Protein AF-A0A9D9X1W1-F1 (afdb_monomer_lite)

Structure (mmCIF, N/CA/C/O backbone):
data_AF-A0A9D9X1W1-F1
#
_entry.id   AF-A0A9D9X1W1-F1
#
loop_
_atom_site.group_PDB
_atom_site.id
_atom_site.type_symbol
_atom_site.label_atom_id
_atom_site.label_alt_id
_atom_site.label_comp_id
_atom_site.label_asym_id
_atom_site.label_entity_id
_atom_site.label_seq_id
_atom_site.pdbx_PDB_ins_code
_atom_site.Cartn_x
_atom_site.Cartn_y
_atom_site.Cartn_z
_atom_site.occupancy
_atom_site.B_iso_or_equiv
_atom_site.auth_seq_id
_atom_site.auth_comp_id
_atom_site.auth_asym_id
_atom_site.auth_atom_id
_atom_site.pdbx_PDB_model_num
ATOM 1 N N . MET A 1 1 ? 5.085 -11.242 66.601 1.00 44.78 1 MET A N 1
ATOM 2 C CA . MET A 1 1 ? 6.113 -10.212 66.338 1.00 44.78 1 MET A CA 1
ATOM 3 C C . MET A 1 1 ? 6.264 -10.109 64.831 1.00 44.78 1 MET A C 1
ATOM 5 O O . MET A 1 1 ? 6.722 -11.067 64.231 1.00 44.78 1 MET A O 1
ATOM 9 N N . ASN A 1 2 ? 5.775 -9.027 64.222 1.00 45.16 2 ASN A N 1
ATOM 10 C CA . ASN A 1 2 ? 5.799 -8.824 62.771 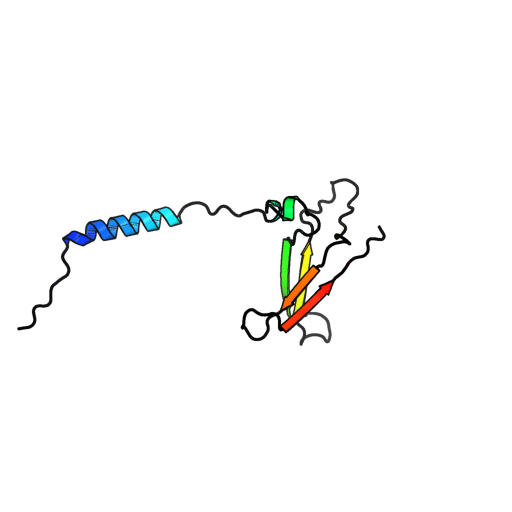1.00 45.16 2 ASN A CA 1
ATOM 11 C C . ASN A 1 2 ? 6.899 -7.804 62.458 1.00 45.16 2 ASN A C 1
ATOM 13 O O . ASN A 1 2 ? 6.727 -6.616 62.716 1.00 45.16 2 ASN A O 1
ATOM 17 N N . THR A 1 3 ? 8.050 -8.257 61.969 1.00 50.34 3 THR A N 1
ATOM 18 C CA . THR A 1 3 ? 9.117 -7.365 61.502 1.00 50.34 3 THR A CA 1
ATOM 19 C C . THR A 1 3 ? 8.843 -6.983 60.056 1.00 50.34 3 THR A C 1
ATOM 21 O O . THR A 1 3 ? 9.159 -7.730 59.134 1.00 50.34 3 THR A O 1
ATOM 24 N N . THR A 1 4 ? 8.246 -5.813 59.855 1.00 56.66 4 THR A N 1
ATOM 25 C CA . THR A 1 4 ? 8.248 -5.119 58.565 1.00 56.66 4 THR A CA 1
ATOM 26 C C . THR A 1 4 ? 9.685 -4.720 58.229 1.00 56.66 4 THR A C 1
ATOM 28 O O . THR A 1 4 ? 10.230 -3.789 58.824 1.00 56.66 4 THR A O 1
ATOM 31 N N . LEU A 1 5 ? 10.320 -5.447 57.307 1.00 59.88 5 LEU A N 1
ATOM 32 C CA . LEU A 1 5 ? 11.611 -5.074 56.733 1.00 59.88 5 LEU A CA 1
ATOM 33 C C . LEU A 1 5 ? 11.406 -3.834 55.855 1.00 59.88 5 LEU A C 1
ATOM 35 O O . LEU A 1 5 ? 10.816 -3.922 54.780 1.00 59.88 5 LEU A O 1
ATOM 39 N N . LEU A 1 6 ? 11.870 -2.672 56.318 1.00 61.56 6 LEU A N 1
ATOM 40 C CA . LEU A 1 6 ? 11.968 -1.490 55.464 1.00 61.56 6 LEU A CA 1
ATOM 41 C C . LEU A 1 6 ? 13.019 -1.768 54.371 1.00 61.56 6 LEU A C 1
ATOM 43 O O . LEU A 1 6 ? 14.106 -2.259 54.697 1.00 61.56 6 LEU A O 1
ATOM 47 N N . PRO A 1 7 ? 12.727 -1.487 53.088 1.00 58.50 7 PRO A N 1
ATOM 48 C CA . PRO A 1 7 ? 13.677 -1.716 52.007 1.00 58.50 7 PRO A CA 1
ATOM 49 C C . PRO A 1 7 ? 14.953 -0.899 52.247 1.00 58.50 7 PRO A C 1
ATOM 51 O O . PRO A 1 7 ? 14.905 0.266 52.636 1.00 58.50 7 PRO A O 1
ATOM 54 N N . SER A 1 8 ? 16.119 -1.519 52.057 1.00 66.62 8 SER A N 1
ATOM 55 C CA . SER A 1 8 ? 17.402 -0.882 52.354 1.00 66.62 8 SER A CA 1
ATOM 56 C C . SER A 1 8 ? 17.643 0.337 51.453 1.00 66.62 8 SER A C 1
ATOM 58 O O . SER A 1 8 ? 17.655 0.199 50.228 1.00 66.62 8 SER A O 1
ATOM 60 N N . ASN A 1 9 ? 17.977 1.495 52.035 1.00 62.88 9 ASN A N 1
ATOM 61 C CA . ASN A 1 9 ? 18.349 2.708 51.284 1.00 62.88 9 ASN A CA 1
ATOM 62 C C . ASN A 1 9 ? 19.602 2.548 50.395 1.00 62.88 9 ASN A C 1
ATOM 64 O O . ASN A 1 9 ? 19.948 3.448 49.636 1.00 62.88 9 ASN A O 1
ATOM 68 N N . ARG A 1 10 ? 20.289 1.401 50.462 1.00 71.00 10 ARG A N 1
ATOM 69 C CA . ARG A 1 10 ? 21.485 1.093 49.666 1.00 71.00 10 ARG A CA 1
ATOM 70 C C . ARG A 1 10 ? 21.192 0.874 48.177 1.00 71.00 10 ARG A C 1
ATOM 72 O O . ARG A 1 10 ? 22.107 0.988 47.372 1.00 71.00 10 ARG A O 1
ATOM 79 N N . LEU A 1 11 ? 19.937 0.590 47.813 1.00 68.75 11 LEU A N 1
ATOM 80 C CA . LEU A 1 11 ? 19.520 0.329 46.426 1.00 68.75 11 LEU A CA 1
ATOM 81 C C . LEU A 1 11 ? 18.983 1.577 45.703 1.00 68.75 11 LEU A C 1
ATOM 83 O O . LEU A 1 11 ? 18.964 1.609 44.475 1.00 68.75 11 LEU A O 1
ATOM 87 N N . LEU A 1 12 ? 18.612 2.628 46.445 1.00 73.88 12 LEU A N 1
ATOM 88 C CA . LEU A 1 12 ? 18.151 3.917 45.906 1.00 73.88 12 LEU A CA 1
ATOM 89 C C . LEU A 1 12 ? 19.090 4.542 44.853 1.00 73.88 12 LEU A C 1
ATOM 91 O O . LEU A 1 12 ? 18.580 4.963 43.815 1.00 73.88 12 LEU A O 1
ATOM 95 N N . PRO A 1 13 ? 20.427 4.592 45.038 1.00 76.06 13 PRO A N 1
ATOM 96 C CA . PRO A 1 13 ? 21.309 5.178 44.026 1.00 76.06 13 PRO A CA 1
ATOM 97 C C . PRO A 1 13 ? 21.390 4.330 42.750 1.00 76.06 13 PRO A C 1
ATOM 99 O O . PRO A 1 13 ? 21.525 4.883 41.663 1.00 76.06 13 PRO A O 1
ATOM 102 N N . VAL A 1 14 ? 21.251 3.003 42.858 1.00 80.12 14 VAL A N 1
ATOM 103 C CA . VAL A 1 14 ? 21.250 2.091 41.702 1.00 80.12 14 VAL A CA 1
ATOM 104 C C . VAL A 1 14 ? 19.968 2.262 40.888 1.00 80.12 14 VAL A C 1
ATOM 106 O O . VAL A 1 14 ? 20.029 2.382 39.669 1.00 80.12 14 VAL A O 1
ATOM 109 N N . ILE A 1 15 ? 18.816 2.346 41.558 1.00 81.38 15 ILE A N 1
ATOM 110 C CA . ILE A 1 15 ? 17.520 2.599 40.909 1.00 81.38 15 ILE A CA 1
ATOM 111 C C . ILE A 1 15 ? 17.514 3.982 40.246 1.00 81.38 15 ILE A C 1
ATOM 113 O O . ILE A 1 15 ? 17.080 4.110 39.103 1.00 81.38 15 ILE A O 1
ATOM 117 N N . GLY A 1 16 ? 18.043 5.003 40.929 1.00 79.75 16 GLY A N 1
ATOM 118 C CA . GLY A 1 16 ? 18.169 6.353 40.380 1.00 79.75 16 GLY A CA 1
ATOM 119 C C . GLY A 1 16 ? 19.063 6.409 39.138 1.00 79.75 16 GLY A C 1
ATOM 120 O O . GLY A 1 16 ? 18.683 7.021 38.142 1.00 79.75 16 GLY A O 1
ATOM 121 N N . ALA A 1 17 ? 20.208 5.721 39.160 1.00 81.00 17 ALA A N 1
ATOM 122 C CA . ALA A 1 17 ? 21.099 5.630 38.006 1.00 81.00 17 ALA A CA 1
ATOM 123 C C . ALA A 1 17 ? 20.431 4.913 36.820 1.00 81.00 17 ALA A C 1
ATOM 125 O O . ALA A 1 17 ? 20.479 5.417 35.702 1.00 81.00 17 ALA A O 1
ATOM 126 N N . LEU A 1 18 ? 19.747 3.788 37.060 1.00 80.38 18 LEU A N 1
ATOM 127 C CA . LEU A 1 18 ? 19.076 3.019 36.007 1.00 80.38 18 LEU A CA 1
ATOM 128 C C . LEU A 1 18 ? 17.927 3.807 35.354 1.00 80.38 18 LEU A C 1
ATOM 130 O O . LEU A 1 18 ? 17.780 3.797 34.131 1.00 80.38 18 LEU A O 1
ATOM 134 N N . ALA A 1 19 ? 17.146 4.527 36.166 1.00 79.38 19 ALA A N 1
ATOM 135 C CA . ALA A 1 19 ? 16.076 5.400 35.693 1.00 79.38 19 ALA A CA 1
ATOM 136 C C . ALA A 1 19 ? 16.620 6.581 34.874 1.00 79.38 19 ALA A C 1
ATOM 138 O O . ALA A 1 19 ? 16.065 6.901 33.824 1.00 79.38 19 ALA A O 1
ATOM 139 N N . ALA A 1 20 ? 17.733 7.189 35.303 1.00 79.44 20 ALA A N 1
ATOM 140 C CA . ALA A 1 20 ? 18.393 8.253 34.551 1.00 79.44 20 ALA A CA 1
ATOM 141 C C . ALA A 1 20 ? 18.924 7.746 33.200 1.00 79.44 20 ALA A C 1
ATOM 143 O O . ALA A 1 20 ? 18.681 8.377 32.176 1.00 79.44 20 ALA A O 1
ATOM 144 N N . THR A 1 21 ? 19.579 6.580 33.161 1.00 76.50 21 THR A N 1
ATOM 145 C CA . THR A 1 21 ? 20.077 5.989 31.908 1.00 76.50 21 THR A CA 1
ATOM 146 C C . THR A 1 21 ? 18.944 5.645 30.938 1.00 76.50 21 THR A C 1
ATOM 148 O O . THR A 1 21 ? 19.054 5.954 29.753 1.00 76.50 21 THR A O 1
ATOM 151 N N . CYS A 1 22 ? 17.833 5.074 31.421 1.00 75.12 22 CYS A N 1
ATOM 152 C CA . CYS A 1 22 ? 16.659 4.818 30.579 1.00 75.12 22 CYS A CA 1
ATOM 153 C C . CYS A 1 22 ? 16.023 6.122 30.076 1.00 75.12 22 CYS A C 1
ATOM 155 O O . CYS A 1 22 ? 15.672 6.217 28.905 1.00 75.12 22 CYS A O 1
ATOM 157 N N . GLY A 1 23 ? 15.927 7.145 30.933 1.00 74.25 23 GLY A N 1
ATOM 158 C CA . GLY A 1 23 ? 15.408 8.459 30.556 1.00 74.25 23 GLY A CA 1
ATOM 159 C C . GLY A 1 23 ? 16.242 9.145 29.471 1.00 74.25 23 GLY A C 1
ATOM 160 O O . GLY A 1 23 ? 15.674 9.704 28.538 1.00 74.25 23 GLY A O 1
ATOM 161 N N . LEU A 1 24 ? 17.576 9.055 29.545 1.00 73.75 24 LEU A N 1
ATOM 162 C CA . LEU A 1 24 ? 18.483 9.591 28.521 1.00 73.75 24 LEU A CA 1
ATOM 163 C C . LEU A 1 24 ? 18.415 8.820 27.191 1.00 73.75 24 LEU A C 1
ATOM 165 O O . LEU A 1 24 ? 18.539 9.436 26.134 1.00 73.75 24 LEU A O 1
ATOM 169 N N . ALA A 1 25 ? 18.182 7.505 27.217 1.00 68.75 25 ALA A N 1
ATOM 170 C CA . ALA A 1 25 ? 18.034 6.701 25.999 1.00 68.75 25 ALA A CA 1
ATOM 171 C C . ALA A 1 25 ? 16.776 7.072 25.187 1.00 68.75 25 ALA A C 1
ATOM 173 O O . ALA A 1 25 ? 16.778 6.958 23.963 1.00 68.75 25 ALA A O 1
ATOM 174 N N . CYS A 1 26 ? 15.730 7.581 25.845 1.00 68.56 26 CYS A N 1
ATOM 175 C CA . CYS A 1 26 ? 14.494 8.027 25.197 1.00 68.56 26 CYS A CA 1
ATOM 176 C C . CYS A 1 26 ? 14.607 9.382 24.469 1.00 68.56 26 CYS A C 1
ATOM 178 O O . CYS A 1 26 ? 13.647 9.790 23.821 1.00 68.56 26 CYS A O 1
ATOM 180 N N . VAL A 1 27 ? 15.738 10.094 24.578 1.00 72.75 27 VAL A N 1
ATOM 181 C CA . VAL A 1 27 ? 15.956 11.410 23.933 1.00 72.75 27 VAL A CA 1
ATOM 182 C C . VAL A 1 27 ? 16.736 11.286 22.615 1.00 72.75 27 VAL A C 1
ATOM 184 O O . VAL A 1 27 ? 17.027 12.288 21.963 1.00 72.75 27 VAL A O 1
ATOM 187 N N . LEU A 1 28 ? 17.097 10.068 22.198 1.00 79.00 28 LEU A N 1
ATOM 188 C CA . LEU A 1 28 ? 17.738 9.868 20.902 1.00 79.00 28 LEU A CA 1
ATOM 189 C C . LEU A 1 28 ? 16.759 10.242 19.774 1.00 79.00 28 LEU A C 1
ATOM 191 O O . LEU A 1 28 ? 15.584 9.874 19.845 1.00 79.00 28 LEU A O 1
ATOM 195 N N . PRO A 1 29 ? 17.212 10.963 18.731 1.00 78.25 29 PRO A N 1
ATOM 196 C CA . PRO A 1 29 ? 16.365 11.260 17.587 1.00 78.25 29 PRO A CA 1
ATOM 197 C C . PRO A 1 29 ? 15.881 9.950 16.960 1.00 78.25 29 PRO A C 1
ATOM 199 O O . PRO A 1 29 ? 16.673 9.057 16.654 1.00 78.25 29 PRO A O 1
ATOM 202 N N . ALA A 1 30 ? 14.569 9.833 16.768 1.00 74.44 30 ALA A N 1
ATOM 203 C CA . ALA A 1 30 ? 14.004 8.733 16.007 1.00 74.44 30 ALA A CA 1
ATOM 204 C C . ALA A 1 30 ? 14.406 8.904 14.536 1.00 74.44 30 ALA A C 1
ATOM 206 O O . ALA A 1 30 ? 14.053 9.895 13.896 1.00 74.44 30 ALA A O 1
ATOM 207 N N . HIS A 1 31 ? 15.149 7.942 13.993 1.00 72.44 31 HIS A N 1
ATOM 208 C CA . HIS A 1 31 ? 15.373 7.862 12.556 1.00 72.44 31 HIS A CA 1
ATOM 209 C C . HIS A 1 31 ? 14.103 7.310 11.906 1.00 72.44 31 HIS A C 1
ATOM 211 O O . HIS A 1 31 ? 13.766 6.141 12.084 1.00 72.44 31 HIS A O 1
ATOM 217 N N . ALA A 1 32 ? 13.380 8.155 11.173 1.00 66.88 32 ALA A N 1
ATOM 218 C CA . ALA A 1 32 ? 12.316 7.686 10.299 1.00 66.88 32 ALA A CA 1
ATOM 219 C C . ALA A 1 32 ? 12.952 6.956 9.107 1.00 66.88 32 ALA A C 1
ATOM 221 O O . ALA A 1 32 ? 13.858 7.486 8.463 1.00 66.88 32 ALA A O 1
ATOM 222 N N . SER A 1 33 ? 12.503 5.733 8.832 1.00 65.31 33 SER A N 1
ATOM 223 C CA . SER A 1 33 ? 12.903 5.001 7.631 1.00 65.31 33 SER A CA 1
ATOM 224 C C . SER A 1 33 ? 12.098 5.515 6.438 1.00 65.31 33 SER A C 1
ATOM 226 O O . SER A 1 33 ? 10.884 5.690 6.536 1.00 65.31 33 SER A O 1
ATOM 228 N N . SER A 1 34 ? 12.769 5.757 5.314 1.00 67.56 34 SER A N 1
ATOM 229 C CA . SER A 1 34 ? 12.096 5.988 4.038 1.00 67.56 34 SER A CA 1
ATOM 230 C C . SER A 1 34 ? 11.616 4.648 3.484 1.00 67.56 34 SER A C 1
ATOM 232 O O . SER A 1 34 ? 12.423 3.740 3.287 1.00 67.56 34 SER A O 1
ATOM 234 N N . HIS A 1 35 ? 10.318 4.508 3.200 1.00 71.25 35 HIS A N 1
ATOM 235 C CA . HIS A 1 35 ? 9.770 3.257 2.656 1.00 71.25 35 HIS A CA 1
ATOM 236 C C . HIS A 1 35 ? 10.391 2.893 1.293 1.00 71.25 35 HIS A C 1
ATOM 238 O O . HIS A 1 35 ? 10.646 1.722 1.008 1.00 71.25 35 HIS A O 1
ATOM 244 N N . ARG A 1 36 ? 10.785 3.908 0.512 1.00 66.88 36 ARG A N 1
ATOM 245 C CA . ARG A 1 36 ? 11.509 3.745 -0.756 1.00 66.88 36 ARG A CA 1
ATOM 246 C C . ARG A 1 36 ? 12.867 3.054 -0.594 1.00 66.88 36 ARG A C 1
ATOM 248 O O . ARG A 1 36 ? 13.365 2.445 -1.537 1.00 66.88 36 ARG A O 1
ATOM 255 N N . GLU A 1 37 ? 13.480 3.158 0.583 1.00 64.88 37 GLU A N 1
ATOM 256 C CA . GLU A 1 37 ? 14.790 2.573 0.888 1.00 64.88 37 GLU A CA 1
ATOM 257 C C . GLU A 1 37 ? 14.686 1.141 1.431 1.00 64.88 37 GLU A C 1
ATOM 259 O O . GLU A 1 37 ? 15.709 0.501 1.686 1.00 64.88 37 GLU A O 1
ATOM 264 N N . ALA A 1 38 ? 13.470 0.596 1.571 1.00 74.56 38 ALA A N 1
ATOM 265 C CA . ALA A 1 38 ? 13.288 -0.796 1.950 1.00 74.56 38 ALA A CA 1
ATOM 266 C C . ALA A 1 38 ? 13.945 -1.720 0.900 1.00 74.56 38 ALA A C 1
ATOM 268 O O . ALA A 1 38 ? 13.668 -1.586 -0.298 1.00 74.56 38 ALA A O 1
ATOM 269 N N . PRO A 1 39 ? 14.773 -2.706 1.304 1.00 78.62 39 PRO A N 1
ATOM 270 C CA . PRO A 1 39 ? 15.544 -3.527 0.366 1.00 78.62 39 PRO A CA 1
ATOM 271 C C . PRO A 1 39 ? 14.716 -4.208 -0.736 1.00 78.62 39 PRO A C 1
ATOM 273 O O . PRO A 1 39 ? 15.185 -4.329 -1.861 1.00 78.62 39 PRO A O 1
ATOM 276 N N . SER A 1 40 ? 13.469 -4.602 -0.456 1.00 80.19 40 SER A N 1
ATOM 277 C CA . SER A 1 40 ? 12.576 -5.188 -1.471 1.00 80.19 40 SER A CA 1
ATOM 278 C C . SER A 1 40 ? 12.052 -4.140 -2.467 1.00 80.19 40 SER A C 1
ATOM 280 O O . SER A 1 40 ? 12.106 -4.337 -3.685 1.00 80.19 40 SER A O 1
ATOM 282 N N . ILE A 1 41 ? 11.624 -2.981 -1.955 1.00 86.94 41 ILE A N 1
ATOM 283 C CA . ILE A 1 41 ? 11.031 -1.886 -2.736 1.00 86.94 41 ILE A CA 1
ATOM 284 C C . ILE A 1 41 ? 12.073 -1.191 -3.617 1.00 86.94 41 ILE A C 1
ATOM 286 O O . ILE A 1 41 ? 11.756 -0.811 -4.741 1.00 86.94 41 ILE A O 1
ATOM 290 N N . THR A 1 42 ? 13.339 -1.120 -3.190 1.00 83.00 42 THR A N 1
ATOM 291 C CA . THR A 1 42 ? 14.422 -0.569 -4.032 1.00 83.00 42 THR A CA 1
ATOM 292 C C . THR A 1 42 ? 14.565 -1.301 -5.372 1.00 83.00 42 THR A C 1
ATOM 294 O O . THR A 1 42 ? 14.867 -0.670 -6.384 1.00 83.00 42 THR A O 1
ATOM 297 N N . SER A 1 43 ? 14.297 -2.613 -5.406 1.00 86.25 43 SER A N 1
ATOM 298 C CA . SER A 1 43 ? 14.311 -3.423 -6.635 1.00 86.25 43 SER A CA 1
ATOM 299 C C . SER A 1 43 ? 12.984 -3.415 -7.408 1.00 86.25 43 SER A C 1
ATOM 301 O O . SER A 1 43 ? 12.958 -3.751 -8.591 1.00 86.25 43 SER A O 1
ATOM 303 N N . THR A 1 44 ? 11.888 -3.003 -6.763 1.00 89.31 44 THR A N 1
ATOM 304 C CA . THR A 1 44 ? 10.528 -2.979 -7.328 1.00 89.31 44 THR A CA 1
ATOM 305 C C . THR A 1 44 ? 9.805 -1.657 -7.010 1.00 89.31 44 THR A C 1
ATOM 307 O O . THR A 1 44 ? 8.720 -1.637 -6.433 1.00 89.31 44 THR A O 1
ATOM 310 N N . PRO A 1 45 ? 10.350 -0.497 -7.421 1.00 88.06 45 PRO A N 1
ATOM 311 C CA . PRO A 1 45 ? 9.859 0.808 -6.962 1.00 88.06 45 PRO A CA 1
ATOM 312 C C . PRO A 1 45 ? 8.432 1.143 -7.428 1.00 88.06 45 PRO A C 1
ATOM 314 O O . PRO A 1 45 ? 7.791 2.033 -6.879 1.00 88.06 45 PRO A O 1
ATOM 317 N N . LYS A 1 46 ? 7.906 0.436 -8.438 1.00 89.38 46 LYS A N 1
ATOM 318 C CA . LYS A 1 46 ? 6.525 0.601 -8.924 1.00 89.38 46 LYS A CA 1
ATOM 319 C C . LYS A 1 46 ? 5.458 0.007 -7.995 1.00 89.38 46 LYS A C 1
ATOM 321 O O . LYS A 1 46 ? 4.273 0.268 -8.197 1.00 89.38 46 LYS A O 1
ATOM 326 N N . VAL A 1 47 ? 5.857 -0.796 -7.007 1.00 91.38 47 VAL A N 1
ATOM 327 C CA . VAL A 1 47 ? 4.959 -1.323 -5.965 1.00 91.38 47 VAL A CA 1
ATOM 328 C C . VAL A 1 47 ? 5.185 -0.654 -4.609 1.00 91.38 47 VAL A C 1
ATOM 330 O O . VAL A 1 47 ? 4.686 -1.133 -3.597 1.00 91.38 47 VAL A O 1
ATOM 333 N N . ASP A 1 48 ? 5.917 0.463 -4.584 1.00 90.62 48 ASP A N 1
ATOM 334 C CA . ASP A 1 48 ? 6.099 1.279 -3.386 1.00 90.62 48 ASP A CA 1
ATOM 335 C C . ASP A 1 48 ? 4.752 1.865 -2.938 1.00 90.62 48 ASP A C 1
ATOM 337 O O . ASP A 1 48 ? 4.246 2.791 -3.576 1.00 90.62 48 ASP A O 1
ATOM 341 N N . ALA A 1 49 ? 4.156 1.281 -1.892 1.00 90.00 49 ALA A N 1
ATOM 342 C CA . ALA A 1 49 ? 2.926 1.748 -1.259 1.00 90.00 49 ALA A CA 1
ATOM 343 C C . ALA A 1 49 ? 3.251 2.912 -0.318 1.00 90.00 49 ALA A C 1
ATOM 345 O O . ALA A 1 49 ? 3.870 2.714 0.726 1.00 90.00 49 ALA A O 1
ATOM 346 N N . THR A 1 50 ? 2.854 4.124 -0.692 1.00 87.94 50 THR A N 1
ATOM 347 C CA . THR A 1 50 ? 3.268 5.336 0.026 1.00 87.94 50 THR A CA 1
ATOM 348 C C . THR A 1 50 ? 2.354 5.619 1.203 1.00 87.94 50 THR A C 1
ATOM 350 O O . THR A 1 50 ? 2.825 5.909 2.297 1.00 87.94 50 THR A O 1
ATOM 353 N N . ASP A 1 51 ? 1.044 5.501 0.979 1.00 88.69 51 ASP A N 1
ATOM 354 C CA . ASP A 1 51 ? 0.017 5.866 1.943 1.00 88.69 51 ASP A CA 1
ATOM 355 C C . ASP A 1 51 ? -1.226 5.000 1.755 1.00 88.69 51 ASP A C 1
ATOM 357 O O . ASP A 1 51 ? -1.599 4.633 0.636 1.00 88.69 51 ASP A O 1
ATOM 361 N N . PHE A 1 52 ? -1.911 4.732 2.863 1.00 92.81 52 PHE A N 1
ATOM 362 C CA . PHE A 1 52 ? -3.213 4.086 2.873 1.00 92.81 52 PHE A CA 1
ATOM 363 C C . PHE A 1 52 ? -4.183 4.898 3.728 1.00 92.81 52 PHE A C 1
ATOM 365 O O . PHE A 1 52 ? -3.881 5.240 4.872 1.00 92.81 52 PHE A O 1
ATOM 372 N N . TYR A 1 53 ? -5.358 5.191 3.180 1.00 95.44 53 TYR A N 1
ATOM 373 C CA . TYR A 1 53 ? -6.409 5.943 3.854 1.00 95.44 53 TYR A CA 1
ATOM 374 C C . TYR A 1 53 ? -7.694 5.128 3.918 1.00 95.44 53 TYR A C 1
ATOM 376 O O . TYR A 1 53 ? -8.093 4.478 2.950 1.00 95.44 53 TYR A O 1
ATOM 384 N N . MET A 1 54 ? -8.380 5.241 5.052 1.00 96.56 54 MET A N 1
ATOM 385 C CA . MET A 1 54 ? -9.691 4.652 5.286 1.00 96.56 54 MET A CA 1
ATOM 386 C C . MET A 1 54 ? -10.587 5.682 5.969 1.00 96.56 54 MET A C 1
ATOM 388 O O . MET A 1 54 ? -10.223 6.234 7.006 1.00 96.56 54 MET A O 1
ATOM 392 N N . PHE A 1 55 ? -11.746 5.964 5.382 1.00 97.19 55 PHE A N 1
ATOM 393 C CA . PHE A 1 55 ? -12.670 6.977 5.894 1.00 97.19 55 PHE A CA 1
ATOM 394 C C . PHE A 1 55 ? -14.115 6.678 5.490 1.00 97.19 55 PHE A C 1
ATOM 396 O O . PHE A 1 55 ? -14.363 5.999 4.498 1.00 97.19 55 PHE A O 1
ATOM 403 N N . ASN A 1 56 ? -15.088 7.194 6.242 1.00 97.38 56 ASN A N 1
ATOM 404 C CA . ASN A 1 56 ? -16.501 7.077 5.872 1.00 97.38 56 ASN A CA 1
ATOM 405 C C . ASN A 1 56 ? -16.766 7.828 4.561 1.00 97.38 56 ASN A C 1
ATOM 407 O O . ASN A 1 56 ? -16.265 8.934 4.367 1.00 97.38 56 ASN A O 1
ATOM 411 N N . SER A 1 57 ? -17.563 7.249 3.667 1.00 97.31 57 SER A N 1
ATOM 412 C CA . SER A 1 57 ? -17.817 7.850 2.360 1.00 97.31 57 SER A CA 1
ATOM 413 C C . SER A 1 57 ? -18.616 9.152 2.470 1.00 97.31 57 SER A C 1
ATOM 415 O O . SER A 1 57 ? -19.633 9.230 3.160 1.00 97.31 57 SER A O 1
ATOM 417 N N . TYR A 1 58 ? -18.163 10.164 1.728 1.00 95.88 58 TYR A N 1
ATOM 418 C CA . TYR A 1 58 ? -18.844 11.451 1.556 1.00 95.88 58 TYR A CA 1
ATOM 419 C C . TYR A 1 58 ? -19.659 11.520 0.251 1.00 95.88 58 TYR A C 1
ATOM 421 O O . TYR A 1 58 ? -20.239 12.557 -0.066 1.00 95.88 58 TYR A O 1
ATOM 429 N N . GLU A 1 59 ? -19.691 10.435 -0.530 1.00 96.06 59 GLU A N 1
ATOM 430 C CA . GLU A 1 59 ? -20.430 10.364 -1.791 1.00 96.06 59 GLU A CA 1
ATOM 431 C C . GLU A 1 59 ? -21.950 10.347 -1.530 1.00 96.06 59 GLU A C 1
ATOM 433 O O . GLU A 1 59 ? -22.446 9.645 -0.640 1.00 96.06 59 GLU A O 1
ATOM 438 N N . ALA A 1 60 ? -22.709 11.123 -2.313 1.00 97.38 60 ALA A N 1
ATOM 439 C CA . ALA A 1 60 ? -24.160 11.223 -2.169 1.00 97.38 60 ALA A CA 1
ATOM 440 C C . ALA A 1 60 ? -24.829 9.839 -2.277 1.00 97.38 60 ALA A C 1
ATOM 442 O O . ALA A 1 60 ? -24.610 9.098 -3.231 1.00 97.38 60 ALA A O 1
ATOM 443 N N . GLY A 1 61 ? -25.654 9.485 -1.285 1.00 97.19 61 GLY A N 1
ATOM 444 C CA . GLY A 1 61 ? -26.329 8.183 -1.224 1.00 97.19 61 GLY A CA 1
ATOM 445 C C . GLY A 1 61 ? -25.472 7.021 -0.700 1.00 97.19 61 GLY A C 1
ATOM 446 O O . GLY A 1 61 ? -25.978 5.906 -0.605 1.00 97.19 61 GLY A O 1
ATOM 447 N N . ARG A 1 62 ? -24.209 7.254 -0.305 1.00 97.69 62 ARG A N 1
ATOM 448 C CA . ARG A 1 62 ? -23.290 6.204 0.180 1.00 97.69 62 ARG A CA 1
ATOM 449 C C . ARG A 1 62 ? -22.804 6.398 1.616 1.00 97.69 62 ARG A C 1
ATOM 451 O O . ARG A 1 62 ? -21.760 5.877 1.986 1.00 97.69 62 ARG A O 1
ATOM 458 N N . GLY A 1 63 ? -23.591 7.056 2.466 1.00 97.12 63 GLY A N 1
ATOM 459 C CA . GLY A 1 63 ? -23.219 7.302 3.869 1.00 97.12 63 GLY A CA 1
ATOM 460 C C . GLY A 1 63 ? -22.985 6.044 4.725 1.00 97.12 63 GLY A C 1
ATOM 461 O O . GLY A 1 63 ? -22.388 6.141 5.789 1.00 97.12 63 GLY A O 1
ATOM 462 N N . ALA A 1 64 ? -23.426 4.866 4.271 1.00 97.12 64 ALA A N 1
ATOM 463 C CA . ALA A 1 64 ? -23.190 3.580 4.937 1.00 97.12 64 ALA A CA 1
ATOM 464 C C . ALA A 1 64 ? -21.921 2.843 4.452 1.00 97.12 64 ALA A C 1
ATOM 466 O O . A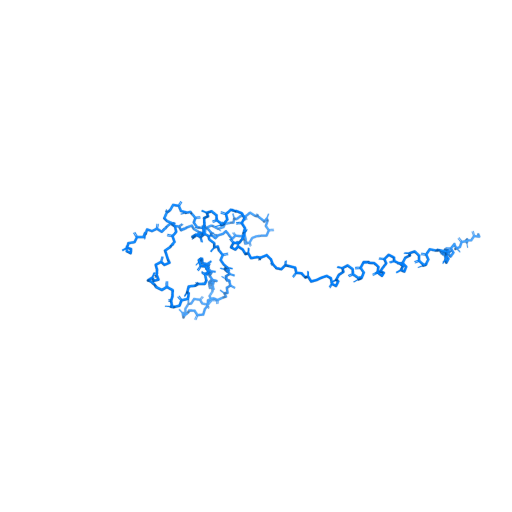LA A 1 64 ? -21.719 1.684 4.804 1.00 97.12 64 ALA A O 1
ATOM 467 N N . TYR A 1 65 ? -21.092 3.473 3.614 1.00 96.88 65 TYR A N 1
ATOM 468 C CA . TYR A 1 65 ? -19.896 2.859 3.033 1.00 96.88 65 TYR A CA 1
ATOM 469 C C . TYR A 1 65 ? -18.619 3.432 3.646 1.00 96.88 65 TYR A C 1
ATOM 471 O O . TYR A 1 65 ? -18.555 4.607 4.010 1.00 96.88 65 TYR A O 1
ATOM 479 N N . VAL A 1 66 ? -17.578 2.605 3.673 1.00 96.12 66 VAL A N 1
ATOM 480 C CA . VAL A 1 66 ? -16.200 3.019 3.941 1.00 96.12 66 VAL A CA 1
ATOM 481 C C . VAL A 1 66 ? -15.462 3.121 2.608 1.00 96.12 66 VAL A C 1
ATOM 483 O O . VAL A 1 66 ? -15.557 2.229 1.765 1.00 96.12 66 VAL A O 1
ATOM 486 N N . SER A 1 67 ? -14.745 4.221 2.418 1.00 96.38 67 SER A N 1
ATOM 487 C CA . SER A 1 67 ? -13.848 4.457 1.295 1.00 96.38 67 SER A CA 1
ATOM 488 C C . SER A 1 67 ? -12.426 4.074 1.687 1.00 96.38 67 SER A C 1
ATOM 490 O O . SER A 1 67 ? -11.933 4.481 2.739 1.00 96.38 67 SER A O 1
ATOM 492 N N . LEU A 1 68 ? -11.778 3.306 0.814 1.00 96.31 68 LEU A N 1
ATOM 493 C CA . LEU A 1 68 ? -10.395 2.857 0.945 1.00 96.31 68 LEU A CA 1
ATOM 494 C C . LEU A 1 68 ? -9.588 3.467 -0.202 1.00 96.31 68 LEU A C 1
ATOM 496 O O . LEU A 1 68 ? -10.034 3.440 -1.351 1.00 96.31 68 LEU A O 1
ATOM 500 N N . MET A 1 69 ? -8.415 4.015 0.098 1.00 95.00 69 MET A N 1
ATOM 501 C CA . MET A 1 69 ? -7.511 4.601 -0.892 1.00 95.00 69 MET A CA 1
ATOM 502 C C . MET A 1 69 ? -6.085 4.143 -0.611 1.00 95.00 69 MET A C 1
ATOM 504 O O . MET A 1 69 ? -5.594 4.320 0.499 1.00 95.00 69 MET A O 1
ATOM 508 N N . ALA A 1 70 ? -5.430 3.577 -1.622 1.00 94.69 70 ALA A N 1
ATOM 509 C CA . ALA A 1 70 ? -4.041 3.141 -1.560 1.00 94.69 70 ALA A CA 1
ATOM 510 C C . ALA A 1 70 ? -3.228 3.902 -2.610 1.00 94.69 70 ALA A C 1
ATOM 512 O O . ALA A 1 70 ? -3.534 3.835 -3.804 1.00 94.69 70 ALA A O 1
ATOM 513 N N . ASN A 1 71 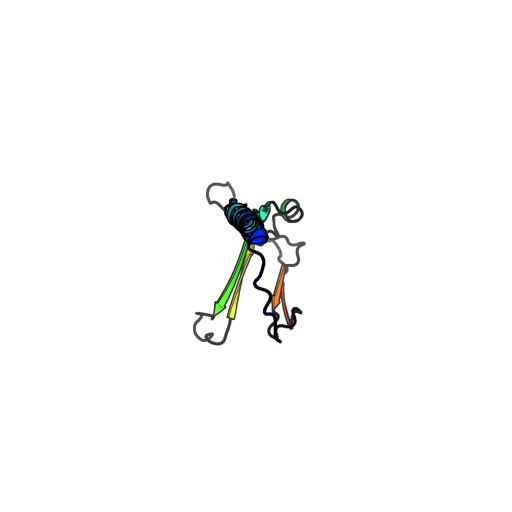? -2.208 4.625 -2.157 1.00 92.00 71 ASN A N 1
ATOM 514 C CA . ASN A 1 71 ? -1.308 5.383 -3.012 1.00 92.00 71 ASN A CA 1
ATOM 515 C C . ASN A 1 71 ? -0.035 4.587 -3.277 1.00 92.00 71 ASN A C 1
ATOM 517 O O . ASN A 1 71 ? 0.525 3.958 -2.379 1.00 92.00 71 ASN A O 1
ATOM 521 N N . TYR A 1 72 ? 0.434 4.657 -4.520 1.00 91.12 72 TYR A N 1
ATOM 522 C CA . TYR A 1 72 ? 1.663 4.018 -4.964 1.00 91.12 72 TYR A CA 1
ATOM 523 C C . TYR A 1 72 ? 2.490 4.992 -5.797 1.00 91.12 72 TYR A C 1
ATOM 525 O O . TYR A 1 72 ? 1.929 5.882 -6.437 1.00 91.12 72 TYR A O 1
ATOM 533 N N . VAL A 1 73 ? 3.804 4.763 -5.855 1.00 88.19 73 VAL A N 1
ATOM 534 C CA . VAL A 1 73 ? 4.769 5.576 -6.619 1.00 88.19 73 VAL A CA 1
ATOM 535 C C . VAL A 1 73 ? 4.862 7.015 -6.072 1.00 88.19 73 VAL A C 1
ATOM 537 O O . VAL A 1 73 ? 4.143 7.904 -6.542 1.00 88.19 73 VAL A O 1
ATOM 540 N N . PRO A 1 74 ? 5.750 7.271 -5.089 1.00 82.31 74 PRO A N 1
ATOM 541 C CA . PRO A 1 74 ? 5.877 8.584 -4.453 1.00 82.31 74 PRO A CA 1
ATOM 542 C C . PRO A 1 74 ? 6.506 9.637 -5.378 1.00 82.31 74 PRO A C 1
ATOM 544 O O . PRO A 1 74 ? 7.153 9.304 -6.369 1.00 82.31 74 PRO A O 1
ATOM 547 N N . LEU A 1 75 ? 6.396 10.913 -4.976 1.00 75.38 75 LEU A N 1
ATOM 548 C CA . LEU A 1 75 ? 7.159 12.055 -5.519 1.00 75.38 75 LEU A CA 1
ATOM 549 C C . LEU A 1 75 ? 7.033 12.250 -7.045 1.00 75.38 75 LEU A C 1
ATOM 551 O O . LEU A 1 75 ? 8.025 12.308 -7.773 1.00 75.38 75 LEU A O 1
ATOM 555 N N . GLN A 1 76 ? 5.797 12.382 -7.528 1.00 74.81 76 GLN A N 1
ATOM 556 C CA . GLN A 1 76 ? 5.473 12.643 -8.937 1.00 74.81 76 GLN A CA 1
ATOM 557 C C .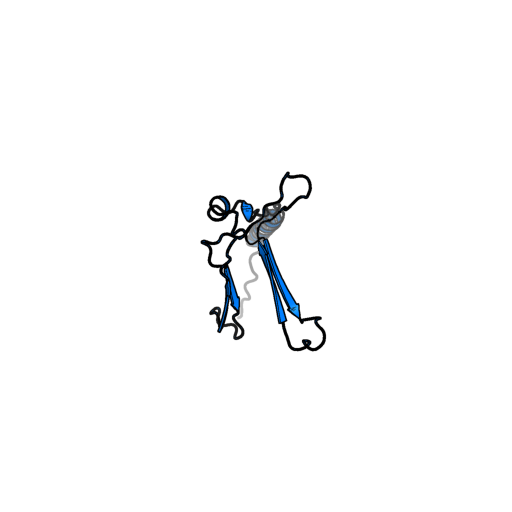 GLN A 1 76 ? 5.550 14.146 -9.278 1.00 74.81 76 GLN A C 1
ATOM 559 O O . GLN A 1 76 ? 4.536 14.782 -9.570 1.00 74.81 76 GLN A O 1
ATOM 564 N N . ASP A 1 77 ? 6.747 14.734 -9.199 1.00 69.62 77 ASP A N 1
ATOM 565 C CA . ASP A 1 77 ? 6.931 16.181 -9.378 1.00 69.62 77 ASP A CA 1
ATOM 566 C C . ASP A 1 77 ? 6.748 16.652 -10.842 1.00 69.62 77 ASP A C 1
ATOM 568 O O . ASP A 1 77 ? 7.302 16.048 -11.764 1.00 69.62 77 ASP A O 1
ATOM 572 N N . PRO A 1 78 ? 6.073 17.797 -11.094 1.00 66.44 78 PRO A N 1
ATOM 573 C CA . PRO A 1 78 ? 5.729 18.248 -12.451 1.00 66.44 78 PRO A CA 1
ATOM 574 C C . PRO A 1 78 ? 6.911 18.561 -13.382 1.00 66.44 78 PRO A C 1
ATOM 576 O O . PRO A 1 78 ? 6.740 18.557 -14.599 1.00 66.44 78 PRO A O 1
ATOM 579 N N . TYR A 1 79 ? 8.092 18.881 -12.840 1.00 67.38 79 TYR A N 1
ATOM 580 C CA . TYR A 1 79 ? 9.253 19.347 -13.617 1.00 67.38 79 TYR A CA 1
ATOM 581 C C . TYR A 1 79 ? 10.124 18.200 -14.181 1.00 67.38 79 TYR A C 1
ATOM 583 O O . TYR A 1 79 ? 11.046 18.447 -14.956 1.00 67.38 79 TYR A O 1
ATOM 591 N N . GLY A 1 80 ? 9.843 16.938 -13.834 1.00 63.34 80 GLY A N 1
ATOM 592 C CA . GLY A 1 80 ? 10.714 15.778 -14.082 1.00 63.34 80 GLY A CA 1
ATOM 593 C C . GLY A 1 80 ? 10.799 15.221 -15.514 1.00 63.34 80 GLY A C 1
ATOM 594 O O . GLY A 1 80 ? 11.242 14.087 -15.684 1.00 63.34 80 GLY A O 1
ATOM 595 N N . GLY A 1 81 ? 10.405 15.963 -16.554 1.00 66.88 81 GLY A N 1
ATOM 596 C CA . GLY A 1 81 ? 10.255 15.389 -17.901 1.00 66.88 81 GLY A CA 1
ATOM 597 C C . GLY A 1 81 ? 9.025 14.476 -17.976 1.00 66.88 81 GLY A C 1
ATOM 598 O O . GLY A 1 81 ? 8.163 14.575 -17.108 1.00 66.88 81 GLY A O 1
ATOM 599 N N . PRO A 1 82 ? 8.834 13.656 -19.023 1.00 59.31 82 PRO A N 1
ATOM 600 C CA . PRO A 1 82 ? 7.503 13.131 -19.281 1.00 59.31 82 PRO A CA 1
ATOM 601 C C . PRO A 1 82 ? 7.055 12.161 -18.168 1.00 59.31 82 PRO A C 1
ATOM 603 O O . PRO A 1 82 ? 7.693 11.146 -17.890 1.00 59.31 82 PRO A O 1
ATOM 606 N N . ASN A 1 83 ? 5.954 12.530 -17.509 1.00 66.94 83 ASN A N 1
ATOM 607 C CA . ASN A 1 83 ? 5.437 11.912 -16.289 1.00 66.94 83 ASN A CA 1
ATOM 608 C C . ASN A 1 83 ? 4.689 10.607 -16.599 1.00 66.94 83 ASN A C 1
ATOM 610 O O . ASN A 1 83 ? 3.464 10.587 -16.698 1.00 66.94 83 ASN A O 1
ATOM 614 N N . TYR A 1 84 ? 5.430 9.511 -16.769 1.00 72.56 84 TYR A N 1
ATOM 615 C CA . TYR A 1 84 ? 4.870 8.177 -17.019 1.00 72.56 84 TYR A CA 1
ATOM 616 C C . TYR A 1 84 ? 4.907 7.297 -15.761 1.00 72.56 84 TYR A C 1
ATOM 618 O O . TYR A 1 84 ? 5.616 6.289 -15.694 1.00 72.56 84 TYR A O 1
ATOM 626 N N . PHE A 1 85 ? 4.120 7.665 -14.751 1.00 80.56 85 PHE A N 1
ATOM 627 C CA . PHE A 1 85 ? 3.990 6.903 -13.506 1.00 80.56 85 PHE A CA 1
ATOM 628 C C . PHE A 1 85 ? 2.927 5.810 -13.657 1.00 80.56 85 PHE A C 1
ATOM 630 O O . PHE A 1 85 ? 1.761 5.981 -13.317 1.00 80.56 85 PHE A O 1
ATOM 637 N N . SER A 1 86 ? 3.333 4.680 -14.234 1.00 87.94 86 SER A N 1
ATOM 638 C CA . SER A 1 86 ? 2.478 3.497 -14.375 1.00 87.94 86 SER A CA 1
ATOM 639 C C . SER A 1 86 ? 2.665 2.519 -13.222 1.00 87.94 86 SER A C 1
ATOM 641 O O . SER A 1 86 ? 3.791 2.294 -12.769 1.00 87.94 86 SER A O 1
ATOM 643 N N . LEU A 1 87 ? 1.571 1.869 -12.826 1.00 91.25 87 LEU A N 1
ATOM 644 C CA . LEU A 1 87 ? 1.617 0.692 -11.961 1.00 91.25 87 LEU A CA 1
ATOM 645 C C . LEU A 1 87 ? 2.245 -0.497 -12.702 1.00 91.25 87 LEU A C 1
ATOM 647 O O . LEU A 1 87 ? 2.316 -0.528 -13.936 1.00 91.25 87 LEU A O 1
ATOM 651 N N . ASP A 1 88 ? 2.747 -1.471 -11.950 1.00 92.44 88 ASP A N 1
ATOM 652 C CA . ASP A 1 88 ? 3.397 -2.648 -12.516 1.00 92.44 88 ASP A CA 1
ATOM 653 C C . ASP A 1 88 ? 2.345 -3.684 -12.961 1.00 92.44 88 ASP A C 1
ATOM 655 O O . ASP A 1 88 ? 1.576 -4.170 -12.129 1.00 92.44 88 ASP A O 1
ATOM 659 N N . PRO A 1 89 ? 2.284 -4.062 -14.252 1.00 94.12 89 PRO A N 1
ATOM 660 C CA . PRO A 1 89 ? 1.324 -5.055 -14.731 1.00 94.12 89 PRO A CA 1
ATOM 661 C C . PRO A 1 89 ? 1.621 -6.478 -14.230 1.00 94.12 89 PRO A C 1
ATOM 663 O O . PRO A 1 89 ? 0.743 -7.342 -14.275 1.00 94.12 89 PRO A O 1
ATOM 666 N N . ASN A 1 90 ? 2.843 -6.738 -13.756 1.00 93.81 90 ASN A N 1
ATOM 667 C CA . ASN A 1 90 ? 3.228 -8.025 -13.186 1.00 93.81 90 ASN A CA 1
ATOM 668 C C . ASN A 1 90 ? 2.907 -8.121 -11.690 1.00 93.81 90 ASN A C 1
ATOM 670 O O . ASN A 1 90 ? 2.874 -9.228 -11.150 1.00 93.81 90 ASN A O 1
ATOM 674 N N . ALA A 1 91 ? 2.639 -6.994 -11.026 1.00 94.25 91 ALA A N 1
ATOM 675 C CA . ALA A 1 91 ? 2.298 -6.971 -9.614 1.00 94.25 91 ALA A CA 1
ATOM 676 C C . ALA A 1 91 ? 0.844 -7.395 -9.355 1.00 94.25 91 ALA A C 1
ATOM 678 O O . ALA A 1 91 ? -0.045 -7.281 -10.207 1.00 94.25 91 ALA A O 1
ATOM 679 N N . LEU A 1 92 ? 0.622 -7.898 -8.142 1.00 95.00 92 LEU A N 1
ATOM 680 C CA . LEU A 1 92 ? -0.693 -8.116 -7.560 1.00 95.00 92 LEU A CA 1
ATOM 681 C C . LEU A 1 92 ? -0.862 -7.116 -6.422 1.00 95.00 92 LEU A C 1
ATOM 683 O O . LEU A 1 92 ? -0.075 -7.133 -5.479 1.00 95.00 92 LEU A O 1
ATOM 687 N N . TYR A 1 93 ? -1.849 -6.235 -6.534 1.00 95.69 93 TYR A N 1
ATOM 688 C CA . TYR A 1 93 ? -2.131 -5.233 -5.513 1.00 95.69 93 TYR A CA 1
ATOM 689 C C . TYR A 1 93 ? -3.337 -5.690 -4.705 1.00 95.69 93 TYR A C 1
ATOM 691 O O . TYR A 1 93 ? -4.377 -5.991 -5.293 1.00 95.69 93 TYR A O 1
ATOM 699 N N . GLU A 1 94 ? -3.207 -5.739 -3.382 1.00 97.06 94 GLU A N 1
ATOM 700 C CA . GLU A 1 94 ? -4.259 -6.234 -2.497 1.00 97.06 94 GLU A CA 1
ATOM 701 C C . GLU A 1 94 ? -4.492 -5.302 -1.312 1.00 97.06 94 GLU A C 1
ATOM 703 O O . GLU A 1 94 ? -3.556 -4.725 -0.761 1.00 97.06 94 GLU A O 1
ATOM 708 N N . ILE A 1 95 ? -5.758 -5.177 -0.919 1.00 97.25 95 ILE A N 1
ATOM 709 C CA . ILE A 1 95 ? -6.176 -4.585 0.350 1.00 97.25 95 ILE A CA 1
ATOM 710 C C . ILE A 1 95 ? -6.892 -5.679 1.127 1.00 97.25 95 ILE A C 1
ATOM 712 O O . ILE A 1 95 ? -7.943 -6.160 0.697 1.00 97.25 95 ILE A O 1
ATOM 716 N N . HIS A 1 96 ? -6.308 -6.061 2.257 1.00 97.38 96 HIS A N 1
ATOM 717 C CA . HIS A 1 96 ? -6.838 -7.072 3.165 1.00 97.38 96 HIS A CA 1
ATOM 718 C C . HIS A 1 96 ? -7.592 -6.385 4.301 1.00 97.38 96 HIS A C 1
ATOM 720 O O . HIS A 1 96 ? -7.080 -5.442 4.905 1.00 97.38 96 HIS A O 1
ATOM 726 N N . ILE A 1 97 ? -8.809 -6.843 4.583 1.00 97.06 97 ILE A N 1
ATO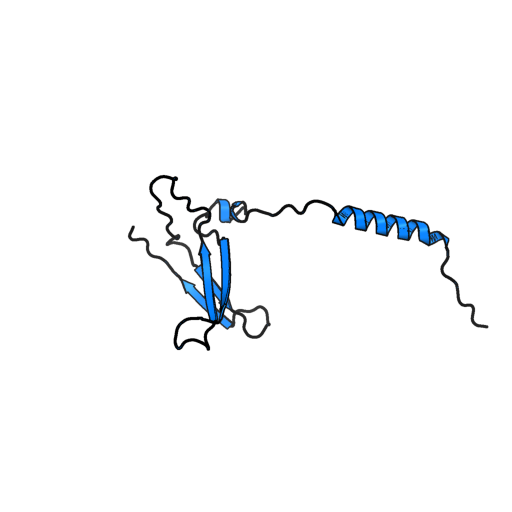M 727 C CA . ILE A 1 97 ? -9.662 -6.315 5.647 1.00 97.06 97 ILE A CA 1
ATOM 728 C C . ILE A 1 97 ? -9.993 -7.448 6.611 1.00 97.06 97 ILE A C 1
ATOM 730 O O . ILE A 1 97 ? -10.688 -8.392 6.242 1.00 97.06 97 ILE A O 1
ATOM 734 N N . ASP A 1 98 ? -9.538 -7.305 7.849 1.00 97.44 98 ASP A N 1
ATOM 735 C CA . ASP A 1 98 ? -10.034 -8.049 9.005 1.00 97.44 98 ASP A CA 1
ATOM 736 C C . ASP A 1 98 ? -11.104 -7.190 9.691 1.00 97.44 98 ASP A C 1
ATOM 738 O O . ASP A 1 98 ? -10.820 -6.085 10.164 1.00 97.44 98 ASP A O 1
ATOM 742 N N . ASN A 1 99 ? -12.351 -7.659 9.690 1.00 96.00 99 ASN A N 1
ATOM 743 C CA . ASN A 1 99 ? -13.476 -6.955 10.307 1.00 96.00 99 ASN A CA 1
ATOM 744 C C . ASN A 1 99 ? -13.956 -7.614 11.608 1.00 96.00 99 ASN A C 1
ATOM 746 O O . ASN A 1 99 ? -14.910 -7.121 12.219 1.00 96.00 99 ASN A O 1
ATOM 750 N N . ASN A 1 100 ? -13.286 -8.683 12.046 1.00 97.56 100 ASN A N 1
ATOM 751 C CA . ASN A 1 100 ? -13.623 -9.429 13.253 1.00 97.56 100 ASN A CA 1
ATOM 752 C C . ASN A 1 100 ? -12.514 -9.380 14.334 1.00 97.56 100 ASN A C 1
ATOM 754 O O . ASN A 1 100 ? -12.780 -9.699 15.495 1.00 97.56 100 ASN A O 1
ATOM 758 N N . GLY A 1 101 ? -11.312 -8.913 13.985 1.00 96.69 101 GLY A N 1
ATOM 759 C CA . GLY A 1 101 ? -10.184 -8.663 14.881 1.00 96.69 101 GLY A CA 1
ATOM 760 C C . GLY A 1 101 ? -9.290 -9.875 15.160 1.00 96.69 101 GLY A C 1
ATOM 761 O O . GLY A 1 101 ? -8.582 -9.871 16.171 1.00 96.69 101 GLY A O 1
ATOM 762 N N . ASN A 1 102 ? -9.332 -10.924 14.336 1.00 97.62 102 ASN A N 1
ATOM 763 C CA . ASN A 1 102 ? -8.531 -12.139 14.523 1.00 97.62 102 ASN A CA 1
ATOM 764 C C . ASN A 1 102 ? -7.153 -12.107 13.827 1.00 97.62 102 ASN A C 1
ATOM 766 O O . ASN A 1 102 ? -6.375 -13.050 13.990 1.00 97.62 102 ASN A O 1
ATOM 770 N N . GLY A 1 103 ? -6.834 -11.044 13.085 1.00 96.31 103 GLY A N 1
ATOM 771 C CA . GLY A 1 103 ? -5.592 -10.888 12.327 1.00 96.31 103 GLY A CA 1
ATOM 772 C C . GLY A 1 103 ? -5.536 -11.680 11.016 1.00 96.31 103 GLY A C 1
ATOM 773 O O . GLY A 1 103 ? -4.451 -11.830 10.459 1.00 96.31 103 GLY A O 1
ATOM 774 N N . VAL A 1 104 ? -6.671 -12.198 10.543 1.00 97.25 104 VAL A N 1
ATOM 775 C CA . VAL A 1 104 ? -6.841 -12.909 9.270 1.00 97.25 104 VAL A CA 1
ATOM 776 C C . VAL A 1 104 ? -7.852 -12.142 8.427 1.00 97.25 104 VAL A C 1
ATOM 778 O O . VAL A 1 104 ? -8.861 -11.661 8.933 1.00 97.25 104 VAL A O 1
ATOM 781 N N . GLU A 1 105 ? -7.586 -12.007 7.134 1.00 97.50 105 GLU A N 1
ATOM 782 C CA . GLU A 1 105 ? -8.460 -11.276 6.232 1.00 97.50 105 GLU A CA 1
ATOM 783 C C . GLU A 1 105 ? -9.827 -11.960 6.052 1.00 97.50 105 GLU A C 1
ATOM 785 O O . GLU A 1 105 ? -9.921 -13.140 5.715 1.00 97.50 105 GLU A O 1
ATOM 790 N N . ASP A 1 106 ? -10.906 -11.197 6.235 1.00 98.12 106 ASP A N 1
ATOM 791 C CA . ASP A 1 106 ? -12.277 -11.602 5.900 1.00 98.12 106 ASP A CA 1
ATOM 792 C C . ASP A 1 106 ? -12.639 -11.201 4.463 1.00 98.12 106 ASP A C 1
ATOM 794 O O . ASP A 1 106 ? -13.454 -11.844 3.796 1.00 98.12 106 ASP A O 1
ATOM 798 N N . ILE A 1 107 ? -12.070 -10.086 3.992 1.00 97.38 107 ILE A N 1
ATOM 799 C CA . ILE A 1 107 ? -12.330 -9.507 2.672 1.00 97.38 107 ILE A CA 1
ATOM 800 C C . ILE A 1 107 ? -11.004 -9.077 2.049 1.00 97.38 107 ILE A C 1
ATOM 802 O O . ILE A 1 107 ? -10.246 -8.319 2.652 1.00 97.38 107 ILE A O 1
ATOM 806 N N . THR A 1 108 ? -10.785 -9.477 0.797 1.00 97.88 108 THR A N 1
ATOM 807 C CA . THR A 1 108 ? -9.635 -9.046 -0.005 1.00 97.88 108 THR A CA 1
ATOM 808 C C . THR A 1 108 ? -10.101 -8.354 -1.276 1.00 97.88 108 THR A C 1
ATOM 810 O O . THR A 1 108 ? -10.794 -8.945 -2.106 1.00 97.88 108 THR A O 1
ATOM 813 N N . PHE A 1 109 ? -9.694 -7.097 -1.453 1.00 97.06 109 PHE A N 1
ATOM 814 C CA . PHE A 1 109 ? -9.811 -6.397 -2.730 1.00 97.06 109 PHE A CA 1
ATOM 815 C C . PHE A 1 109 ? -8.516 -6.573 -3.511 1.00 97.06 109 PHE A C 1
ATOM 817 O O . PHE A 1 109 ? -7.465 -6.148 -3.045 1.00 97.06 109 PHE A O 1
ATOM 824 N N . GLN A 1 110 ? -8.596 -7.173 -4.696 1.00 97.50 110 GLN A N 1
ATOM 825 C CA . GLN A 1 110 ? -7.433 -7.518 -5.509 1.00 97.50 110 GLN A CA 1
ATOM 826 C C . GLN A 1 110 ? -7.481 -6.802 -6.862 1.00 97.50 110 GLN A C 1
ATOM 828 O O . GLN A 1 110 ? -8.492 -6.846 -7.567 1.00 97.50 110 GLN A O 1
ATOM 833 N N . PHE A 1 111 ? -6.361 -6.203 -7.264 1.00 95.56 111 PHE A N 1
ATOM 834 C CA . PHE A 1 111 ? -6.239 -5.434 -8.498 1.00 95.56 111 PHE A CA 1
ATOM 835 C C . PHE A 1 111 ? -5.058 -5.916 -9.345 1.00 95.56 111 PHE A C 1
ATOM 837 O O . PHE A 1 111 ? -3.967 -6.204 -8.848 1.00 95.56 111 PHE A O 1
ATOM 844 N N . ARG A 1 112 ? -5.282 -5.960 -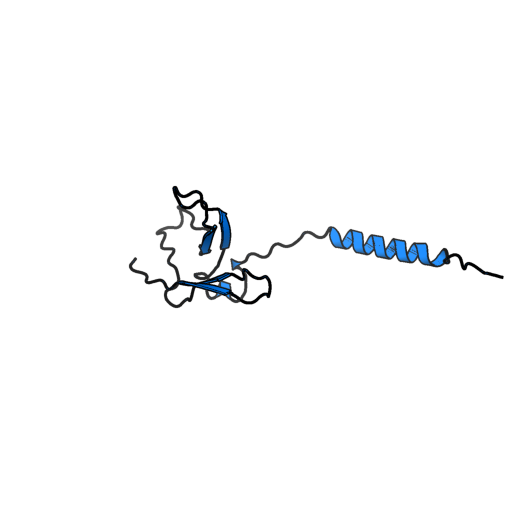10.662 1.00 95.31 112 ARG A N 1
ATOM 845 C CA . ARG A 1 112 ? -4.244 -6.121 -11.685 1.00 95.31 112 ARG A CA 1
ATOM 846 C C . ARG A 1 112 ? -4.421 -5.040 -12.734 1.00 95.31 112 ARG A C 1
ATOM 848 O O . ARG A 1 112 ? -5.529 -4.836 -13.229 1.00 95.31 112 ARG A O 1
ATOM 855 N N . PHE A 1 113 ? -3.327 -4.385 -13.096 1.00 92.88 113 PHE A N 1
ATOM 856 C CA . PHE A 1 113 ? -3.347 -3.270 -14.033 1.00 92.88 113 PHE A CA 1
ATOM 857 C C . PHE A 1 113 ? -2.818 -3.695 -15.400 1.00 92.88 113 PHE A C 1
ATOM 859 O O . PHE A 1 113 ? -1.913 -4.519 -15.515 1.00 92.88 113 PHE A O 1
ATOM 866 N N . LYS A 1 114 ? -3.398 -3.123 -16.455 1.00 92.69 114 LYS A N 1
ATOM 867 C CA . LYS A 1 114 ? -2.863 -3.189 -17.816 1.00 92.69 114 LYS A CA 1
ATOM 868 C C . LYS A 1 114 ? -2.461 -1.779 -18.211 1.00 92.69 114 LYS A C 1
ATOM 870 O O . LYS A 1 114 ? -3.290 -0.877 -18.154 1.00 92.69 114 LYS A O 1
ATOM 875 N N . ASN A 1 115 ? -1.211 -1.603 -18.620 1.00 87.12 115 ASN A N 1
ATOM 876 C CA . ASN A 1 115 ? -0.729 -0.312 -19.095 1.00 87.12 115 ASN A CA 1
ATOM 877 C C . ASN A 1 115 ? -1.019 -0.177 -20.591 1.00 87.12 115 ASN A C 1
ATOM 879 O O . ASN A 1 115 ? -0.648 -1.050 -21.373 1.00 87.12 115 ASN A O 1
ATOM 883 N N . THR A 1 116 ? -1.677 0.916 -20.971 1.00 82.25 116 THR A N 1
ATOM 884 C CA . THR A 1 116 ? -1.988 1.270 -22.368 1.00 82.25 116 THR A CA 1
ATOM 885 C C . THR A 1 116 ? -1.461 2.661 -22.738 1.00 82.25 116 THR A C 1
ATOM 887 O O . THR A 1 116 ? -1.974 3.266 -23.677 1.00 82.25 116 THR A O 1
ATOM 890 N N . LEU A 1 117 ? -0.526 3.187 -21.935 1.00 69.88 117 LEU A N 1
ATOM 891 C CA . LEU A 1 117 ? 0.141 4.477 -22.135 1.00 69.88 117 LEU A CA 1
ATOM 892 C C . LEU A 1 117 ? 1.103 4.432 -23.325 1.00 69.88 117 LEU A C 1
ATOM 894 O O . LEU A 1 117 ? 1.731 3.365 -23.518 1.00 69.88 117 LEU A O 1
#

Secondary structure (DSSP, 8-state):
-----PPPTTSHHHHHHHHHHHHHHTTSPP-PPPGGGSHHHHH-GGG-EEEEEEEE--STT-TT-EEEEEEES----TTSSS---PPPTT--EEEEE-SSSSSS-SEEEEE------

Foldseek 3Di:
DDDDDDPDPPCVVVVVVVVVVVVVVVPPDDDDDDLCPPPVCVVVQLASWDDKDWDQDPDPPRRVDIDIDIDGRPDQDPVPPDRPNDHDQPDKDWDFDDPPPPPHGPDIDIDGDDDPD

Sequence (117 aa):
MNTTLLPSNRLLPVIGALAATCGLACVLPAHASSHREAPSITSTPKVDATDFYMFNSYEAGRGAYVSLMANYVPLQDPYGGPNYFSLDPNALYEIHIDNNGNGVEDITFQFRFKNTL

pLDDT: mean 83.24, std 13.54, range [44.78, 98.12]

Radius of gyration: 25.95 Å; chains: 1; bounding box: 48×32×89 Å